Protein AF-A0A9E4M376-F1 (afdb_monomer)

Foldseek 3Di:
DDDDPDPVVVVVVVVVVQVVQVVVVHHDDPVPDDDDDLCVWDDDPRDIRHDDDDDD

Radius of gyration: 13.81 Å; Cα contacts (8 Å, |Δi|>4): 34; chains: 1; bounding box: 33×18×39 Å

Structure (mmCIF, N/CA/C/O backbone):
data_AF-A0A9E4M376-F1
#
_entry.id   AF-A0A9E4M376-F1
#
loop_
_atom_site.group_PDB
_atom_site.id
_atom_site.type_symbol
_atom_site.label_atom_id
_atom_site.label_alt_id
_atom_site.label_comp_id
_atom_site.label_asym_id
_atom_site.label_entity_id
_atom_site.label_seq_id
_atom_site.pdbx_PDB_ins_code
_atom_site.Cartn_x
_atom_site.Cartn_y
_atom_site.Cartn_z
_atom_site.occupancy
_atom_site.B_iso_or_equiv
_atom_site.auth_seq_id
_atom_site.auth_comp_id
_atom_site.auth_asym_id
_atom_site.auth_atom_id
_atom_site.pdbx_PDB_model_num
ATOM 1 N N . MET A 1 1 ? 0.075 5.297 -0.885 1.00 89.81 1 MET A N 1
ATOM 2 C CA . MET A 1 1 ? 1.073 4.214 -1.027 1.00 89.81 1 MET A CA 1
ATOM 3 C C . MET A 1 1 ? 2.261 4.571 -0.154 1.00 89.81 1 MET A C 1
ATOM 5 O O . MET A 1 1 ? 2.554 5.752 -0.053 1.00 89.81 1 MET A O 1
ATOM 9 N N . ILE A 1 2 ? 2.908 3.590 0.474 1.00 95.06 2 ILE A N 1
ATOM 10 C CA . ILE A 1 2 ? 4.152 3.782 1.229 1.00 95.06 2 ILE A CA 1
ATOM 11 C C . ILE A 1 2 ? 5.204 2.891 0.566 1.00 95.06 2 ILE A C 1
ATOM 13 O O . ILE A 1 2 ? 4.909 1.737 0.254 1.00 95.06 2 ILE A O 1
ATOM 17 N N . THR A 1 3 ? 6.391 3.429 0.310 1.00 96.94 3 THR A N 1
ATOM 18 C CA . THR A 1 3 ? 7.538 2.691 -0.232 1.00 96.94 3 THR A CA 1
ATOM 19 C C . THR A 1 3 ? 8.516 2.372 0.889 1.00 96.94 3 THR A C 1
ATOM 21 O O . THR A 1 3 ? 8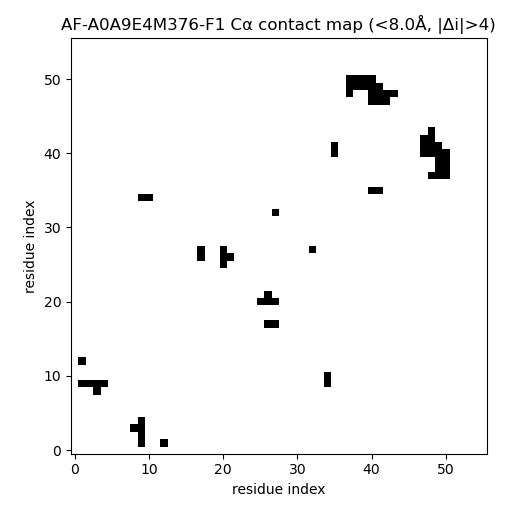.820 3.247 1.696 1.00 96.94 3 THR A O 1
ATOM 24 N N . CYS A 1 4 ? 9.025 1.143 0.920 1.00 97.69 4 CYS A N 1
ATOM 25 C CA . CYS A 1 4 ? 9.971 0.673 1.930 1.00 97.69 4 CYS A CA 1
ATOM 26 C C . CYS A 1 4 ? 11.126 -0.072 1.253 1.00 97.69 4 CYS A C 1
ATOM 28 O O . CYS A 1 4 ? 10.928 -0.670 0.192 1.00 97.69 4 CYS A O 1
ATOM 30 N N . GLY A 1 5 ? 12.310 -0.054 1.865 1.00 97.19 5 GLY A N 1
ATOM 31 C CA . GLY A 1 5 ? 13.484 -0.778 1.378 1.00 97.19 5 GLY A CA 1
ATOM 32 C C . GLY A 1 5 ? 13.445 -2.265 1.728 1.00 97.19 5 GLY A C 1
ATOM 33 O O . GLY A 1 5 ? 14.016 -3.084 1.010 1.00 97.19 5 GLY A O 1
ATOM 34 N N . THR A 1 6 ? 12.734 -2.635 2.799 1.00 97.31 6 THR A N 1
ATOM 35 C CA . THR A 1 6 ? 12.638 -4.025 3.266 1.00 97.31 6 THR A CA 1
ATOM 36 C C . THR A 1 6 ? 11.205 -4.458 3.588 1.00 97.31 6 THR A C 1
ATOM 38 O O . THR A 1 6 ? 10.308 -3.646 3.823 1.00 97.31 6 THR A O 1
ATOM 41 N N . GLN A 1 7 ? 10.977 -5.776 3.651 1.00 97.00 7 GLN A N 1
ATOM 42 C CA . GLN A 1 7 ? 9.688 -6.323 4.092 1.00 97.00 7 GLN A CA 1
ATOM 43 C C . GLN A 1 7 ? 9.396 -5.998 5.568 1.00 97.00 7 GLN A C 1
ATOM 45 O O . GLN A 1 7 ? 8.233 -5.825 5.932 1.00 97.00 7 GLN A O 1
ATOM 50 N N . GLY A 1 8 ? 10.432 -5.905 6.411 1.00 98.38 8 GLY A N 1
ATOM 51 C CA . GLY A 1 8 ? 10.298 -5.527 7.821 1.00 98.38 8 GLY A CA 1
ATOM 52 C C . GLY A 1 8 ? 9.772 -4.101 7.976 1.00 98.38 8 GLY A C 1
ATOM 53 O O . GLY A 1 8 ? 8.772 -3.888 8.659 1.00 98.38 8 GLY A O 1
ATOM 54 N N . GLU A 1 9 ? 10.368 -3.152 7.253 1.00 98.31 9 GLU A N 1
ATOM 55 C CA . GLU A 1 9 ? 9.899 -1.762 7.193 1.00 98.31 9 GLU A CA 1
ATOM 56 C C . GLU A 1 9 ? 8.462 -1.659 6.672 1.00 98.31 9 GLU A C 1
ATOM 58 O O . GLU A 1 9 ? 7.655 -0.930 7.241 1.00 98.31 9 GLU A O 1
ATOM 63 N N . ALA A 1 10 ? 8.104 -2.432 5.640 1.00 98.38 10 ALA A N 1
ATOM 64 C CA . ALA A 1 10 ? 6.742 -2.433 5.103 1.00 98.38 10 ALA A CA 1
ATOM 65 C C . ALA A 1 10 ? 5.701 -2.914 6.128 1.00 98.38 10 ALA A C 1
ATOM 67 O O . ALA A 1 10 ? 4.605 -2.358 6.211 1.00 98.38 10 ALA A O 1
ATOM 68 N N . ARG A 1 11 ? 6.037 -3.933 6.931 1.00 98.31 11 ARG A N 1
ATOM 69 C CA . ARG A 1 11 ? 5.174 -4.404 8.027 1.00 98.31 11 ARG A CA 1
ATOM 70 C C . ARG A 1 11 ? 5.061 -3.355 9.131 1.00 98.31 11 ARG A C 1
ATOM 72 O O . ARG A 1 11 ? 3.950 -3.068 9.562 1.00 98.31 11 ARG A O 1
ATOM 79 N N . ALA A 1 12 ? 6.179 -2.754 9.536 1.00 98.31 12 ALA A N 1
ATOM 80 C CA . ALA A 1 12 ? 6.186 -1.696 10.545 1.00 98.31 12 ALA A CA 1
ATOM 81 C C . ALA A 1 12 ? 5.351 -0.481 10.102 1.00 98.31 12 AL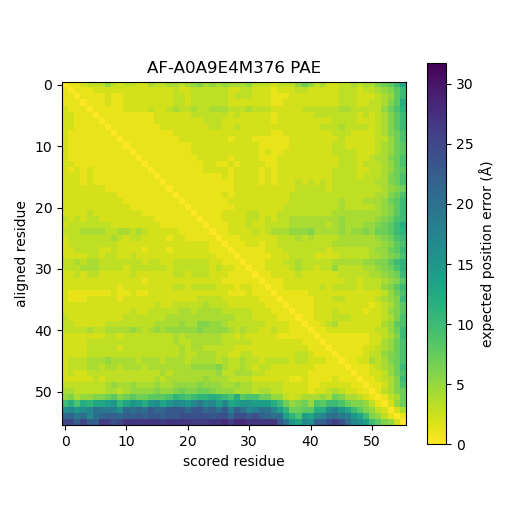A A C 1
ATOM 83 O O . ALA A 1 12 ? 4.525 0.014 10.866 1.00 98.31 12 ALA A O 1
ATOM 84 N N . GLY A 1 13 ? 5.487 -0.058 8.842 1.00 98.00 13 GLY A N 1
ATOM 85 C CA . GLY A 1 13 ? 4.691 1.023 8.262 1.00 98.00 13 GLY A CA 1
ATOM 86 C C . GLY A 1 13 ? 3.196 0.703 8.197 1.00 98.00 13 GLY A C 1
ATOM 87 O O . GLY A 1 13 ? 2.372 1.586 8.430 1.00 98.00 13 GLY A O 1
ATOM 88 N N . LEU A 1 14 ? 2.825 -0.555 7.932 1.00 97.94 14 LEU A N 1
ATOM 89 C CA . LEU A 1 14 ? 1.426 -0.984 7.968 1.00 97.94 14 LEU A CA 1
ATOM 90 C C . LEU A 1 14 ? 0.836 -0.899 9.384 1.00 97.94 14 LEU A C 1
ATOM 92 O O . LEU A 1 14 ? -0.281 -0.406 9.541 1.00 97.94 14 LEU A O 1
ATOM 96 N N . GLU A 1 15 ? 1.563 -1.358 10.402 1.00 97.94 15 GLU A N 1
ATOM 97 C CA . GLU A 1 15 ? 1.109 -1.273 11.796 1.00 97.94 15 GLU A CA 1
ATOM 98 C C . GLU A 1 15 ? 1.007 0.178 12.276 1.00 97.94 15 GLU A C 1
ATOM 100 O O . GLU A 1 15 ? 0.009 0.561 12.890 1.00 97.94 15 GLU A O 1
ATOM 105 N N . GLU A 1 16 ? 1.972 1.022 11.913 1.00 98.19 16 GLU A N 1
ATOM 106 C CA . GLU A 1 16 ? 1.923 2.439 12.263 1.00 98.19 16 GLU A CA 1
ATOM 107 C C . GLU A 1 16 ? 0.759 3.159 11.569 1.00 98.19 16 GLU A C 1
ATOM 109 O O . GLU A 1 16 ? 0.018 3.910 12.208 1.00 98.19 16 GLU A O 1
ATOM 114 N N . ALA A 1 17 ? 0.512 2.866 10.288 1.00 97.69 17 ALA A N 1
ATOM 115 C CA . ALA A 1 17 ? -0.6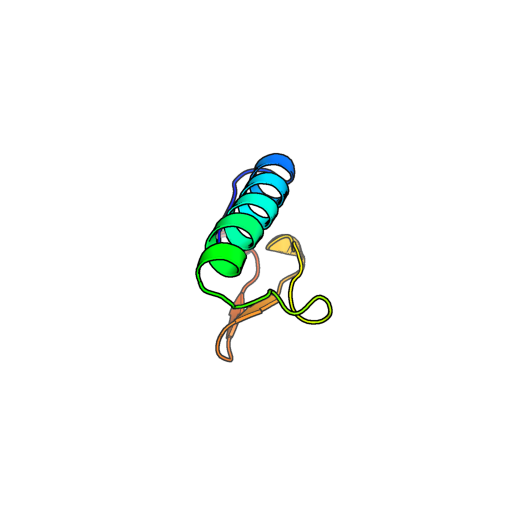49 3.391 9.577 1.00 97.69 17 ALA A CA 1
ATOM 116 C C . ALA A 1 17 ? -1.966 2.974 10.251 1.00 97.69 17 ALA A C 1
ATOM 118 O O . ALA A 1 17 ? -2.842 3.817 10.436 1.00 97.69 17 ALA A O 1
ATOM 119 N N . LYS A 1 18 ? -2.110 1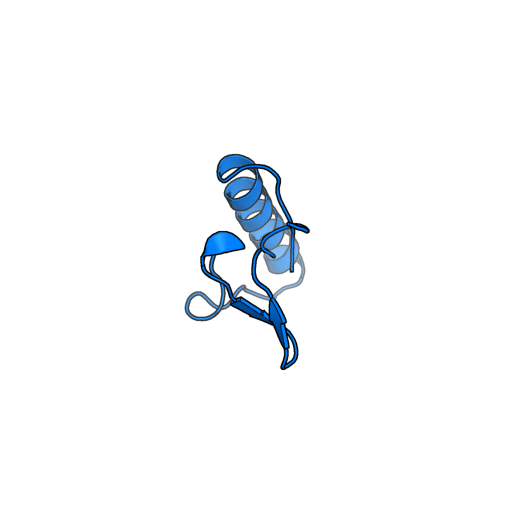.708 10.676 1.00 97.31 18 LYS A N 1
ATOM 120 C CA . LYS A 1 18 ? -3.293 1.254 11.433 1.00 97.31 18 LYS A CA 1
ATOM 121 C C . LYS A 1 18 ? -3.473 2.049 12.727 1.00 97.31 18 LYS A C 1
ATOM 123 O O . LYS A 1 18 ? -4.588 2.471 13.022 1.00 97.31 18 LYS A O 1
ATOM 128 N N . ARG A 1 19 ? -2.389 2.271 13.478 1.00 97.94 19 ARG A N 1
ATOM 129 C CA . ARG A 1 19 ? -2.399 3.006 14.753 1.00 97.94 19 ARG A CA 1
ATOM 130 C C . ARG A 1 19 ? -2.800 4.471 14.586 1.00 97.94 19 ARG A C 1
ATOM 132 O O . ARG A 1 19 ? -3.489 5.017 15.441 1.00 97.94 19 ARG A O 1
ATOM 139 N N . ILE A 1 20 ? -2.354 5.124 13.515 1.00 97.81 20 ILE A N 1
ATOM 140 C CA . ILE A 1 20 ? -2.725 6.514 13.219 1.00 97.81 20 ILE A CA 1
ATOM 141 C C . ILE A 1 20 ? -4.186 6.585 12.768 1.00 97.81 20 ILE A C 1
ATOM 143 O O . ILE A 1 20 ? -4.952 7.395 13.283 1.00 97.81 20 ILE A O 1
ATOM 147 N N . LEU A 1 21 ? -4.586 5.718 11.839 1.00 97.62 21 LEU A N 1
ATOM 148 C CA . LEU A 1 21 ? -5.936 5.714 11.275 1.00 97.62 21 LEU A CA 1
ATOM 149 C C . LEU A 1 21 ? -7.005 5.400 12.328 1.00 97.62 21 LEU A C 1
ATOM 151 O O . LEU A 1 21 ? -8.058 6.035 12.319 1.00 97.62 21 LEU A O 1
ATOM 155 N N . SER A 1 22 ? -6.713 4.516 13.290 1.00 96.69 22 SER A N 1
ATOM 156 C CA . SER A 1 22 ? -7.645 4.222 14.385 1.00 96.69 22 SER A CA 1
ATOM 157 C C . SER A 1 22 ? -7.937 5.450 15.250 1.00 96.69 22 SER A C 1
ATOM 159 O O . SER A 1 22 ? -9.085 5.663 15.634 1.00 96.69 22 SER A O 1
ATOM 161 N N . LYS A 1 23 ? -6.940 6.314 15.486 1.00 98.00 23 LYS A N 1
ATOM 162 C CA . LYS A 1 23 ? -7.128 7.592 16.195 1.00 98.00 23 LYS A CA 1
ATOM 163 C C . LYS A 1 23 ? -7.986 8.587 15.411 1.00 98.00 23 LYS A C 1
ATOM 165 O O . LYS A 1 23 ? -8.591 9.462 16.015 1.00 98.00 23 LYS A O 1
ATOM 170 N N . LEU A 1 24 ? -8.037 8.450 14.087 1.00 98.00 24 LEU A N 1
ATOM 171 C CA . LEU A 1 24 ? -8.865 9.262 13.192 1.00 98.00 24 LEU A CA 1
ATOM 172 C C . LEU A 1 24 ? -10.260 8.651 12.958 1.00 98.00 24 LEU A C 1
ATOM 174 O O . LEU A 1 24 ? -11.039 9.202 12.185 1.00 98.00 24 LEU A O 1
ATOM 178 N N . GLY A 1 25 ? -10.582 7.517 13.593 1.00 97.94 25 GLY A N 1
ATOM 179 C CA . GLY A 1 25 ? -11.879 6.848 13.451 1.00 97.94 25 GLY A CA 1
ATOM 180 C C . GLY A 1 25 ? -12.071 6.105 12.125 1.00 97.94 25 GLY A C 1
ATOM 181 O O . GLY A 1 25 ? -13.201 5.789 11.759 1.00 97.94 25 GLY A O 1
ATOM 182 N N . VAL A 1 26 ? -10.990 5.814 11.394 1.00 97.94 26 VAL A N 1
ATOM 183 C CA . VAL A 1 26 ? -11.028 5.097 10.110 1.00 97.94 26 VAL A CA 1
ATOM 184 C C . VAL A 1 26 ? -10.178 3.826 10.161 1.00 97.94 26 VAL A C 1
ATOM 186 O O . VAL A 1 26 ? -9.243 3.707 10.949 1.00 97.94 26 VAL A O 1
ATOM 189 N N . ALA A 1 27 ? -10.495 2.850 9.309 1.00 96.94 27 ALA A N 1
ATOM 190 C CA . ALA A 1 27 ? -9.812 1.558 9.273 1.00 96.94 27 ALA A CA 1
ATOM 191 C C . ALA A 1 27 ? -9.315 1.206 7.867 1.00 96.94 27 ALA A C 1
ATOM 193 O O . ALA A 1 27 ? -9.917 1.568 6.854 1.00 96.94 27 ALA A O 1
ATOM 194 N N . LEU A 1 28 ? -8.217 0.450 7.805 1.00 97.12 28 LEU A N 1
ATOM 195 C CA . LEU A 1 28 ? -7.722 -0.123 6.556 1.00 97.12 28 LEU A CA 1
ATOM 196 C C . LEU A 1 28 ? -8.623 -1.273 6.099 1.00 97.12 28 LEU A C 1
ATOM 198 O O . LEU A 1 28 ? -9.017 -2.132 6.886 1.00 97.12 28 LEU A O 1
ATOM 202 N N . ASN A 1 29 ? -8.908 -1.328 4.800 1.00 97.06 29 ASN A N 1
ATOM 203 C CA . ASN A 1 29 ? -9.683 -2.418 4.220 1.00 97.06 29 ASN A CA 1
ATOM 204 C C . ASN A 1 29 ? -8.801 -3.661 4.017 1.00 97.06 29 ASN A C 1
ATOM 206 O O . ASN A 1 29 ? -7.948 -3.677 3.131 1.00 97.06 29 ASN A O 1
ATOM 210 N N . ALA A 1 30 ? -9.063 -4.730 4.772 1.00 94.56 30 ALA A N 1
ATOM 211 C CA . ALA A 1 30 ? -8.256 -5.954 4.754 1.00 94.56 30 ALA A CA 1
ATOM 212 C C . ALA A 1 30 ? -8.148 -6.633 3.373 1.00 94.56 30 ALA A C 1
ATOM 214 O O . ALA A 1 30 ? -7.126 -7.241 3.071 1.00 94.56 30 ALA A O 1
ATOM 215 N N . LYS A 1 31 ? -9.166 -6.510 2.508 1.00 95.69 31 LYS A N 1
ATOM 216 C CA . LYS A 1 31 ? -9.140 -7.088 1.153 1.00 95.69 31 LYS A CA 1
ATOM 217 C C . LYS A 1 31 ? -8.292 -6.256 0.185 1.00 95.69 31 LYS A C 1
ATOM 219 O O . LYS A 1 31 ? -7.703 -6.808 -0.743 1.00 95.69 31 LYS A O 1
ATOM 224 N N . LYS A 1 32 ? -8.253 -4.931 0.368 1.00 94.81 32 LYS A N 1
ATOM 225 C CA . LYS A 1 32 ? -7.547 -3.996 -0.529 1.00 94.81 32 LYS A CA 1
ATOM 226 C C . LYS A 1 32 ? -6.113 -3.695 -0.082 1.00 94.81 32 LYS A C 1
ATOM 228 O O . LYS A 1 32 ? -5.274 -3.394 -0.925 1.00 94.81 32 LYS A O 1
ATOM 233 N N . THR A 1 33 ? -5.818 -3.779 1.212 1.00 96.94 33 THR A N 1
ATOM 234 C CA . THR A 1 33 ? -4.493 -3.487 1.770 1.00 96.94 33 THR A CA 1
ATOM 235 C C . THR A 1 33 ? -3.573 -4.695 1.658 1.00 96.94 33 THR A C 1
ATOM 237 O O . THR A 1 33 ? -3.838 -5.741 2.242 1.00 96.94 33 THR A O 1
ATOM 240 N N . ARG A 1 34 ? -2.470 -4.552 0.917 1.00 96.06 34 ARG A N 1
ATOM 241 C CA . ARG A 1 34 ? -1.488 -5.620 0.693 1.00 96.06 34 ARG A CA 1
ATOM 242 C C . ARG A 1 34 ? -0.074 -5.049 0.654 1.00 96.06 34 ARG A C 1
ATOM 244 O O . ARG A 1 34 ? 0.132 -3.953 0.141 1.00 96.06 34 ARG A O 1
ATOM 251 N N . ILE A 1 35 ? 0.889 -5.812 1.169 1.00 97.19 35 ILE A N 1
ATOM 252 C CA . ILE A 1 35 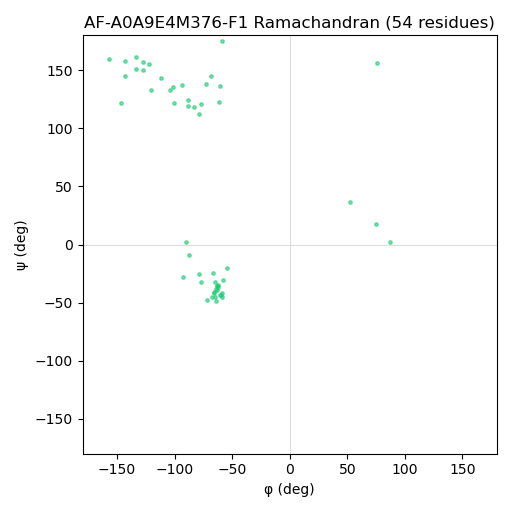? 2.319 -5.572 0.941 1.00 97.19 35 ILE A CA 1
ATOM 253 C C . ILE A 1 35 ? 2.691 -6.321 -0.337 1.00 97.19 35 ILE A C 1
ATOM 255 O O . ILE A 1 35 ? 2.459 -7.524 -0.436 1.00 97.19 35 ILE A O 1
ATOM 259 N N . VAL A 1 36 ? 3.245 -5.607 -1.313 1.00 96.69 36 VAL A N 1
ATOM 260 C CA . VAL A 1 36 ? 3.637 -6.144 -2.622 1.00 96.69 36 VAL A CA 1
ATOM 261 C C . VAL A 1 36 ? 5.091 -5.791 -2.911 1.00 96.69 36 VAL A C 1
ATOM 263 O O . VAL A 1 36 ? 5.619 -4.824 -2.367 1.00 96.69 36 VAL A O 1
ATOM 266 N N . HIS A 1 37 ? 5.739 -6.557 -3.787 1.00 95.88 37 HIS A N 1
ATOM 267 C CA . HIS A 1 37 ? 7.065 -6.215 -4.293 1.00 95.88 37 HIS A CA 1
ATOM 268 C C . HIS A 1 37 ? 6.940 -5.682 -5.719 1.00 95.88 37 HIS A C 1
ATOM 270 O O . HIS A 1 37 ? 6.332 -6.323 -6.573 1.00 95.88 37 HIS A O 1
ATOM 276 N N . VAL A 1 38 ? 7.598 -4.556 -6.010 1.00 95.00 38 VAL A N 1
ATOM 277 C CA . VAL A 1 38 ? 7.587 -3.896 -7.331 1.00 95.00 38 VAL A CA 1
ATOM 278 C C . VAL A 1 38 ? 8.003 -4.805 -8.506 1.00 95.00 38 VAL A C 1
ATOM 280 O O . VAL A 1 38 ? 7.628 -4.551 -9.646 1.00 95.00 38 VAL A O 1
ATOM 283 N N . LYS A 1 39 ? 8.716 -5.910 -8.245 1.00 94.12 39 LYS A N 1
ATOM 284 C CA . LYS A 1 39 ? 9.069 -6.939 -9.236 1.00 94.12 39 LYS A CA 1
ATOM 285 C C . LYS A 1 39 ? 7.848 -7.635 -9.832 1.00 94.12 39 LYS A C 1
ATOM 287 O O . LYS A 1 39 ? 7.862 -7.973 -11.009 1.00 94.12 39 LYS A O 1
ATOM 292 N N . HIS A 1 40 ? 6.804 -7.836 -9.032 1.00 93.62 40 HIS A N 1
ATOM 293 C CA . HIS A 1 40 ? 5.574 -8.510 -9.456 1.00 93.62 40 HIS A CA 1
ATOM 294 C C . HIS A 1 40 ? 4.552 -7.553 -10.075 1.00 93.62 40 HIS A C 1
ATOM 296 O O . HIS A 1 40 ? 3.568 -7.999 -10.653 1.00 93.62 40 HIS A O 1
ATOM 302 N N . GLY A 1 41 ? 4.804 -6.248 -9.981 1.00 93.12 41 GLY A N 1
ATOM 303 C CA . GLY A 1 41 ? 3.889 -5.216 -10.434 1.00 93.12 41 GLY A CA 1
ATOM 304 C C . GLY A 1 41 ? 2.693 -4.999 -9.501 1.00 93.12 41 GLY A C 1
ATOM 305 O O . GLY A 1 41 ? 2.314 -5.873 -8.721 1.00 93.12 41 GLY A O 1
ATOM 306 N N . PHE A 1 42 ? 2.110 -3.805 -9.560 1.00 95.00 42 PHE A N 1
ATOM 307 C CA . PHE A 1 42 ? 0.830 -3.482 -8.929 1.00 95.00 42 PHE A CA 1
ATOM 308 C C . PHE A 1 42 ? 0.169 -2.290 -9.622 1.00 95.00 42 PHE A C 1
ATOM 310 O O . PHE A 1 42 ? 0.832 -1.499 -10.292 1.00 95.00 42 PHE A O 1
ATOM 317 N N . GLU A 1 43 ? -1.139 -2.149 -9.438 1.00 95.81 43 GLU A N 1
ATOM 318 C CA . GLU A 1 43 ? -1.904 -1.031 -9.984 1.00 95.81 43 GLU A CA 1
ATOM 319 C C . GLU A 1 43 ? -2.025 0.106 -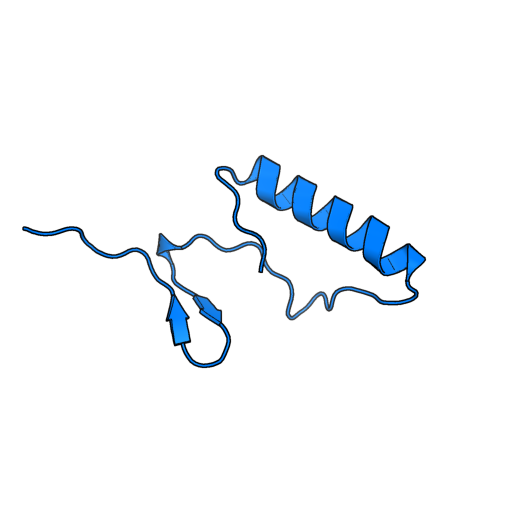8.972 1.00 95.81 43 GLU A C 1
ATOM 321 O O . GLU A 1 43 ? -2.307 -0.108 -7.788 1.00 95.81 43 GLU A O 1
ATOM 326 N N . PHE A 1 44 ? -1.854 1.335 -9.448 1.00 95.44 44 PHE A N 1
ATOM 327 C CA . PHE A 1 44 ? -2.074 2.538 -8.663 1.00 95.44 44 PHE A CA 1
ATOM 328 C C . PHE A 1 44 ? -2.609 3.656 -9.557 1.00 95.44 44 PHE A C 1
ATOM 330 O O . PHE A 1 44 ? -1.975 4.030 -10.539 1.00 95.44 44 PHE A O 1
ATOM 337 N N . LEU A 1 45 ? -3.791 4.181 -9.213 1.00 95.62 45 LEU A N 1
ATOM 338 C CA . LEU A 1 45 ? -4.448 5.295 -9.917 1.00 95.62 45 LEU A CA 1
ATOM 339 C C . LEU A 1 45 ? -4.589 5.093 -11.442 1.00 95.62 45 LEU A C 1
ATOM 341 O O . LEU A 1 45 ? -4.464 6.044 -12.205 1.00 95.62 45 LEU A O 1
ATOM 345 N N . GLY A 1 46 ? -4.839 3.858 -11.888 1.00 95.06 46 GLY A N 1
ATOM 346 C CA . GLY A 1 46 ? -4.993 3.528 -13.312 1.00 95.06 46 GLY A CA 1
ATOM 347 C C . GLY A 1 46 ? -3.688 3.214 -14.051 1.00 95.06 46 GLY A C 1
ATOM 348 O O . GLY A 1 46 ? -3.728 2.920 -15.240 1.00 95.06 46 GLY A O 1
ATOM 349 N N . TYR A 1 47 ? -2.545 3.220 -13.361 1.00 96.12 47 TYR A N 1
ATOM 350 C CA . TYR A 1 47 ? -1.248 2.856 -13.929 1.00 96.12 47 TYR A CA 1
ATOM 351 C C . TYR A 1 47 ? -0.728 1.552 -13.329 1.00 96.12 47 TYR A C 1
ATOM 353 O O . TYR A 1 47 ? -0.869 1.310 -12.130 1.00 96.12 47 TYR A O 1
ATOM 361 N N . THR A 1 48 ? -0.068 0.734 -14.150 1.00 94.88 48 THR A N 1
ATOM 362 C CA . THR A 1 48 ? 0.702 -0.421 -13.668 1.00 94.88 48 THR A CA 1
ATOM 363 C C . THR A 1 48 ? 2.126 0.017 -13.339 1.00 94.88 48 THR A C 1
ATOM 365 O O . THR A 1 48 ? 2.865 0.457 -14.217 1.00 94.88 48 THR A O 1
ATOM 368 N N . ILE A 1 49 ? 2.529 -0.138 -12.081 1.00 94.56 49 ILE A N 1
ATOM 369 C CA . ILE A 1 49 ? 3.885 0.126 -11.599 1.00 94.56 49 ILE A CA 1
ATOM 370 C C . ILE A 1 49 ? 4.613 -1.209 -11.481 1.00 94.56 49 ILE A C 1
ATOM 372 O O . ILE A 1 49 ? 4.172 -2.080 -10.736 1.00 94.56 49 ILE A O 1
ATOM 376 N N . LYS A 1 50 ? 5.742 -1.373 -12.180 1.00 94.88 50 LYS A N 1
ATOM 377 C CA . LYS A 1 50 ? 6.600 -2.568 -12.109 1.00 94.88 50 LYS A CA 1
ATOM 378 C C . LYS A 1 50 ? 8.078 -2.183 -12.216 1.00 94.88 50 LYS A C 1
ATOM 380 O O . LYS A 1 50 ? 8.401 -1.126 -12.752 1.00 94.88 50 LYS A O 1
ATOM 385 N N . GLN A 1 51 ? 8.976 -3.046 -11.738 1.00 93.38 51 GLN A N 1
ATOM 386 C CA . GLN A 1 51 ? 10.416 -2.853 -11.920 1.00 93.38 51 GLN A CA 1
ATOM 387 C C . GLN A 1 51 ? 10.769 -2.856 -13.417 1.00 93.38 51 GLN A C 1
ATOM 389 O O . GLN A 1 51 ? 10.496 -3.829 -14.124 1.00 93.38 51 GLN A O 1
ATOM 394 N N . GLY A 1 52 ? 11.384 -1.770 -13.888 1.00 90.25 52 GLY A N 1
ATOM 395 C CA . GLY A 1 52 ? 11.968 -1.710 -15.224 1.00 90.25 52 GLY A CA 1
ATOM 396 C C . GLY A 1 52 ? 13.186 -2.628 -15.339 1.00 90.25 52 GLY A C 1
ATOM 397 O O . GLY A 1 52 ? 13.947 -2.783 -14.383 1.00 90.25 52 GLY A O 1
ATOM 398 N N . GLN A 1 53 ? 13.370 -3.235 -16.509 1.00 80.88 53 GLN A N 1
ATOM 399 C CA . GLN A 1 53 ? 14.672 -3.764 -16.909 1.00 80.88 53 GLN A CA 1
ATOM 400 C C . GLN A 1 53 ? 15.485 -2.533 -17.329 1.00 80.88 53 GLN A C 1
ATOM 402 O O . GLN A 1 53 ? 14.993 -1.747 -18.134 1.00 80.88 53 GLN A O 1
ATOM 407 N N . GLY A 1 54 ? 16.629 -2.273 -16.692 1.00 77.12 54 GLY A N 1
ATOM 408 C CA . GLY A 1 54 ? 17.468 -1.110 -17.018 1.00 77.12 54 GLY A CA 1
ATOM 409 C C . GLY A 1 54 ? 17.933 -1.112 -18.485 1.00 77.12 54 GLY A C 1
ATOM 410 O O . GLY A 1 54 ? 17.648 -2.068 -19.207 1.00 77.12 54 GLY A O 1
ATOM 411 N N . PRO A 1 55 ? 18.629 -0.058 -18.945 1.00 68.81 55 PRO A N 1
ATOM 412 C CA . PRO A 1 55 ? 19.122 -0.016 -20.317 1.00 68.81 55 PRO A CA 1
ATOM 413 C C . PRO A 1 55 ? 20.089 -1.182 -20.578 1.00 68.81 55 PRO A C 1
ATOM 415 O O . PRO A 1 55 ? 20.906 -1.511 -19.714 1.00 68.81 55 PRO A O 1
ATOM 418 N N . LEU A 1 56 ? 19.921 -1.809 -21.749 1.00 54.47 56 LEU A N 1
ATOM 419 C CA . LEU A 1 56 ? 20.887 -2.721 -22.369 1.00 54.47 56 LEU A CA 1
ATOM 420 C C . LEU A 1 56 ? 22.206 -1.995 -22.653 1.00 54.47 56 LEU A C 1
ATOM 422 O O . LEU A 1 56 ? 22.137 -0.796 -23.012 1.00 54.47 56 LEU A O 1
#

Secondary structure (DSSP, 8-state):
----SSHHHHHHHHHHHHHHHHHTT----TTT-----TTT-EEETTEEE-PPP---

pLDDT: mean 94.44, std 7.45, range [54.47, 98.38]

Sequence (56 aa):
MITCGTQGEARAGLEEAKRILSKLGVALNAKKTRIVHVKHGFEFLGYTIKQGQGPL

Mean predicted aligned error: 3.68 Å

Solvent-accessible surface area (backbone atoms only — not comparable to full-atom values): 3820 Å² total; per-residue (Å²): 141,85,87,60,96,44,73,67,52,46,52,51,52,51,54,49,49,51,61,54,32,52,78,70,77,44,81,83,54,76,90,79,62,75,93,80,56,52,82,78,43,51,79,55,98,92,40,79,47,54,65,76,80,73,88,130

=== Feature glossary ===
Each block in this record encodes a different view of the same protein. In brief:

Predicted aligned error. PAE(i, j) answers: if I align the predicted and true structures on residue i, how far off (in Å) do I expect residue j to be? A block-diagonal PAE matrix with low values on the blocks and high values off-diagonal is the signature of a multi-domain protein with confidently predicted domains but uncertain inter-domain orientation.

Contact-map, Ramachandran, and PAE plots. Plot images: a contact map (which residues are close in 3D, as an N×N binary image), a Ramachandran scatter (backbone torsion angles, revealing secondary-structure composition at a glance), and — for AlphaFold structures — a PAE heatmap (pairwise prediction confidence).

Backbone torsions (φ/ψ). φ (phi) and ψ (psi) are the two rotatable backbone dihedrals per residue: φ is the C(i-1)–N–Cα–C torsion, ψ is the N–Cα–C–N(i+1) torsion, bot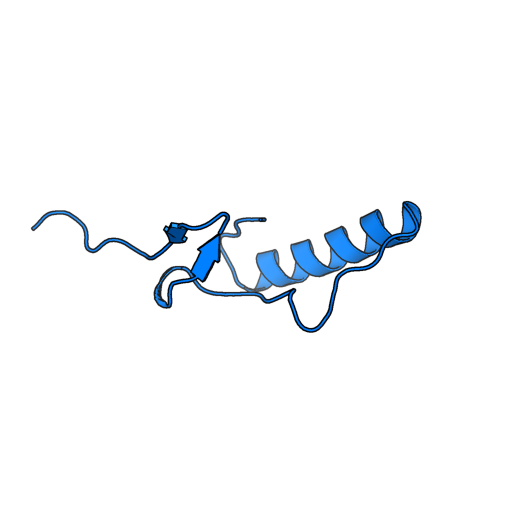h in degrees on (−180°, 180°]. α-helical residues cluster near (−60°, −45°); β-strand residues near (−120°, +130°). A Ramachandran plot is simply a scatter of (φ, ψ) for every residue.

Foldseek 3Di. A 3Di character summarizes, for each residue, the relative orientation of the Cα frame of its nearest spatial neighbor. Because it encodes fold topology rather than chemistry, 3Di alignments detect remote structural similarity that sequence alignment misses.

Radius of gyration, Cα contacts, bounding box. Three whole-structure scalars: the radius of gyration (RMS distance of Cα from centroid, in Å), the count of Cα–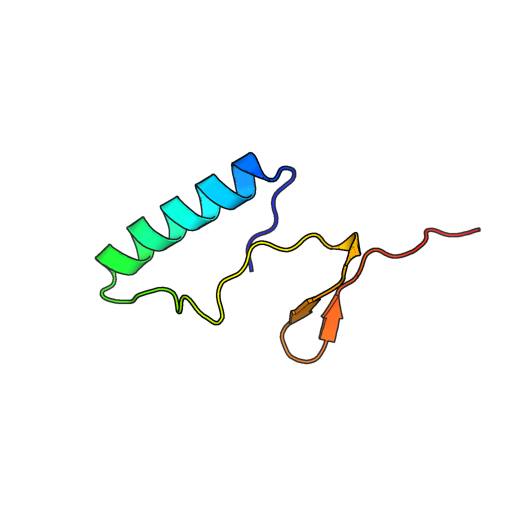Cα contacts (pairs closer than 8 Å and separated by more than four residues in sequence — i.e. tertiary, not local, contacts), and the bounding-box dimensions. Together they distinguish compact globular folds from extended fibres or disordered chains.

Sequence. Sequence gives the chain of amino acids in standard one-letter code (A=alanine, C=cysteine, …, Y=tyrosine), read N→C. It is the only feature that is directly encoded by the gene; all structural features are derived from the folded form of this sequence.

mmCIF coordinates. Atomic coordinates in PDBx/mmCIF format — the same representation the Protein Data Bank distributes. Each line of the _atom_site loop places one backbone atom in Cartesian space (units: ångströms, origin: arbitrary).

Secondary structure (3-state, P-SEA). Three-state secondary structure (P-SEA) collapses the eight DSSP classes into helix (a), strand (b), and coil (c). P-SEA assigns these from Cα geometry alone — distances and angles — without requiring backbone oxygens, so it works on any Cα trace.

InterPro / GO / CATH / organism. Functional annotations link the protein to curated databases. InterPro entries identify conserved domains and families by matching the sequence against member-database signatures (Pfam, PROSITE, CDD, …). Gene Ontology (GO) terms describe molecular function, biological process, and cellular component in a controlled vocabulary. CATH places the structure in a hierarchical fold classification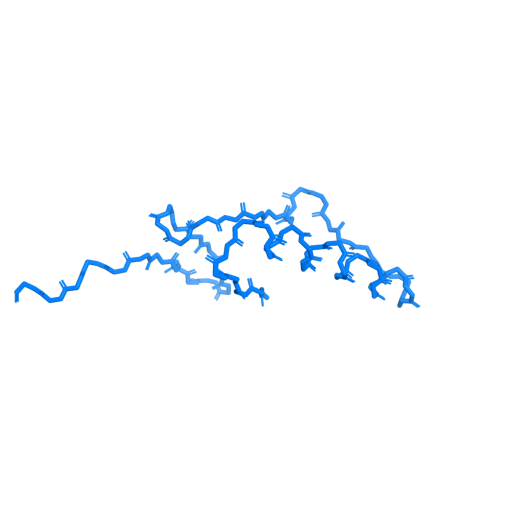 (Class/Architecture/Topology/Homologous-superfamily). The organism is the source species.

B-factor. B-factor (Debye–Waller factor) reflects atomic displacement in the crystal lattice. It is an experimental observable (units Å²), not a prediction; low values mean the atom is pinned down, high values mean it moves or is heterogeneous across the crystal.

Rendered structure images. Structure images are PyMOL renders from six orthogonal camera directions. Cartoon representation draws helices as coils and strands as arrows; sticks shows the backbone as bonds; surface shows the solvent-excluded envelope. Rainbow coloring maps sequence position to hue (blue→red, N→C); chain coloring assigns a distinct color per polypeptide.

Solvent-accessible surface area. Solvent-accessible surface area (SASA) is the area in Å² traced out by the centre of a 1.4 Å probe sphere (a water molecule) rolled over the protein's van der Waals surface (Shrake–Rupley / Lee–Richards construction). Buried residues have near-zero SASA; fully exposed residues can exceed 200 Å². The total SASA scales roughly with the number of surface residues.

Secondary structure (8-state, DSSP). The SS8 string is DSSP's per-residue secondary-structure call. α-helix (H) means an i→i+4 H-bond ladder; β-strand (E) means the residue participates in a β-sheet; 3₁₀ (G) and π (I) are tighter and wider helices; T/S are turns/bends; '-' is loop.

pLDDT. For AlphaFold models, the B-factor field carries pLDDT — the model's own estimate of local accuracy on a 0–100 scale. Regions with pLDDT<50 should be treated as essentially unmodeled; they often correspond to intrinsically disordered segments.

Nearest PDB structures. Nearest PDB neighbors are the top structural matches found by Foldseek when searching this structure against the entire Protein Data Bank. Each hit reports a TM-score (0 to 1; >0.5 almost always implies the same fold) and an E-value. These are *structural* homologs — they may share no detectable sequence similarity.